Protein 3PR6 (pdb70)

GO terms:
  GO:0005794 Golgi apparatus (C, IDA)
  GO:1990071 TRAPPII protein complex (C, IDA)
  GO:0034498 early endosome to Golgi transport (P, IMP)
  GO:0005829 cytosol (C, HDA)
  GO:0065003 protein-containing complex assembly (P, IMP)
  GO:0005515 protein binding (F, IPI)

Radius of gyration: 15.26 Å; Cα contacts (8 Å, |Δi|>4): 175; chains: 1; bounding box: 42×29×43 Å

Secondary structure (DSSP, 8-state):
----EEEE-TTS-EEEEE----HHHHHHHHHHHHHHHH-TT-----SSSSPPP-EEEEETTEEEE---TTT--EEEEEEEGGG----HHHHHHHHHHHHHHHHHHHHHHT-TTGGGS-HHHHHHHHHHHHHHHHPPPHHHHH-

B-factor: mean 31.76, std 11.58, range [11.17, 73.75]

CATH classification: 3.30.450.70

Solvent-accessible surface area: 8631 Å² total

InterPro domains:
  IPR006722 Trafficking protein particle complex subunit 2 [PF04628] (11-130)
  IPR011012 Longin-like domain superfamily [SSF64356] (5-129)

Sequence (143 aa):
LRPFVSLIDESDKPILIYVPNDVLKYNVLSSNISSLLDYFESALVEWHSLDSSKPLLKSIFQLEGVSVFALIKQTGLKIVIGFEQKSLSGADDDEFEAINQQIFETVRKIYIRVKCNPLLVSGDEKSIIKSLERKFDELFISTEVELLA

Organism: Saccharomyces cerevisiae (strain ATCC 204508 / S288c) (NCBI:txid559292)

Structure (mmCIF, N/CA/C/O backbone):
data_3PR6
#
_entry.id   3PR6
#
_cell.length_a   57.130
_cell.length_b   58.492
_cell.length_c   53.969
_cell.angle_alpha   90.000
_cell.angle_beta   92.620
_cell.angle_gamma   90.000
#
_symmetry.space_group_name_H-M   'C 1 2 1'
#
loop_
_entity.id
_entity.type
_entity.pdbx_description
1 polymer 'TRAPP-associated protein TCA17'
2 non-polymer 'CHLORIDE ION'
3 non-polymer GLYCEROL
4 water water
#
loop_
_atom_site.group_PDB
_atom_site.id
_atom_site.type_symbol
_atom_site.label_atom_id
_atom_site.label_alt_id
_atom_site.label_comp_id
_atom_site.label_asym_id
_atom_site.label_entity_id
_atom_site.label_seq_id
_atom_site.pdbx_PDB_ins_code
_atom_site.Cartn_x
_atom_site.Cartn_y
_atom_site.Cartn_z
_atom_site.occupancy
_atom_site.B_iso_or_equiv
_atom_site.auth_seq_id
_atom_site.auth_comp_id
_atom_site.auth_asym_id
_atom_site.auth_atom_id
_atom_site.pdbx_PDB_mo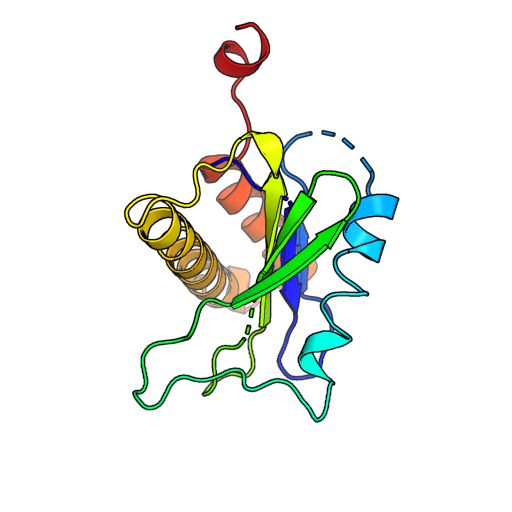del_num
ATOM 1 N N . LEU A 1 8 ? 20.704 7.764 6.668 1.00 45.07 3 LEU A N 1
ATOM 2 C CA . LEU A 1 8 ? 20.284 6.770 7.698 1.00 43.30 3 LEU A CA 1
ATOM 3 C C . LEU A 1 8 ? 18.787 6.490 7.615 1.00 42.91 3 LEU A C 1
ATOM 4 O O . LEU A 1 8 ? 18.070 6.525 8.630 1.00 42.94 3 LEU A O 1
ATOM 9 N N . ARG A 1 9 ? 18.322 6.195 6.411 1.00 43.05 4 ARG A N 1
ATOM 10 C CA . ARG A 1 9 ? 16.933 5.819 6.210 1.00 42.40 4 ARG A CA 1
ATOM 11 C C . ARG A 1 9 ? 16.756 4.373 6.692 1.00 39.81 4 ARG A C 1
ATOM 12 O O . ARG A 1 9 ? 17.423 3.484 6.188 1.00 39.07 4 ARG A O 1
ATOM 20 N N . PRO A 1 10 ? 15.858 4.131 7.668 1.00 37.75 5 PRO A N 1
ATOM 21 C CA . PRO A 1 10 ? 15.681 2.731 8.068 1.00 36.13 5 PRO A CA 1
ATOM 22 C C . PRO A 1 10 ? 15.068 1.856 6.974 1.00 36.50 5 PRO A C 1
ATOM 23 O O . PRO A 1 10 ? 14.279 2.337 6.152 1.00 37.34 5 PRO A O 1
ATOM 34 N N . PHE A 1 12 ? 13.400 -0.885 8.088 1.00 31.56 7 PHE A N 1
ATOM 35 C CA . PHE A 1 12 ? 12.157 -1.168 8.800 1.00 29.71 7 PHE A CA 1
ATOM 36 C C . PHE A 1 12 ? 12.261 -0.692 10.245 1.00 27.44 7 PHE A C 1
ATOM 37 O O . PHE A 1 12 ? 13.369 -0.593 10.787 1.00 26.58 7 PHE A O 1
ATOM 45 N N . VAL A 1 13 ? 11.093 -0.421 10.830 1.00 25.95 8 VAL A N 1
ATOM 46 C CA . VAL A 1 13 ? 10.956 -0.043 12.244 1.00 24.98 8 VAL A CA 1
ATOM 47 C C . VAL A 1 13 ? 9.878 -0.920 12.860 1.00 25.46 8 VAL A C 1
ATOM 48 O O . VAL A 1 13 ? 8.738 -0.933 12.368 1.00 26.63 8 VAL A O 1
ATOM 52 N N . SER A 1 14 ? 10.224 -1.646 13.917 1.00 24.78 9 SER A N 1
ATOM 53 C CA . SER A 1 14 ? 9.272 -2.454 14.645 1.00 24.44 9 SER A CA 1
ATOM 54 C C . SER A 1 14 ? 9.155 -2.017 16.084 1.00 23.68 9 SER A C 1
ATOM 55 O O . SER A 1 14 ? 10.168 -1.786 16.762 1.00 22.62 9 SER A O 1
ATOM 58 N N . LEU A 1 15 ? 7.912 -1.904 16.540 1.00 22.97 10 LEU A N 1
ATOM 59 C CA . LEU A 1 15 ? 7.634 -1.660 17.953 1.00 23.08 10 LEU A CA 1
ATOM 60 C C . LEU A 1 15 ? 6.910 -2.875 18.514 1.00 23.67 10 LEU A C 1
ATOM 61 O O . LEU A 1 15 ? 5.946 -3.358 17.923 1.00 25.20 10 LEU A O 1
ATOM 66 N N . ILE A 1 16 ? 7.351 -3.334 19.676 1.00 23.89 11 ILE A N 1
ATOM 67 C CA . ILE A 1 16 ? 6.749 -4.486 20.352 1.00 25.27 11 ILE A CA 1
ATOM 68 C C . ILE A 1 16 ? 6.509 -4.131 21.799 1.00 26.21 11 ILE A C 1
ATOM 69 O O . ILE A 1 16 ? 7.345 -3.493 22.431 1.00 24.19 11 ILE A O 1
ATOM 74 N N . ASP A 1 17 ? 5.354 -4.534 22.322 1.00 28.05 12 ASP A N 1
ATOM 75 C CA . ASP A 1 17 ? 4.956 -4.091 23.644 1.00 30.36 12 ASP A CA 1
ATOM 76 C C . ASP A 1 17 ? 5.537 -4.984 24.729 1.00 31.55 12 ASP A C 1
ATOM 77 O O . ASP A 1 17 ? 6.220 -5.981 24.440 1.00 31.86 12 ASP A O 1
ATOM 82 N N . GLU A 1 18 ? 5.275 -4.581 25.971 1.00 33.98 13 GLU A N 1
ATOM 83 C CA . GLU A 1 18 ? 5.822 -5.218 27.168 1.00 35.79 13 GLU A CA 1
ATOM 84 C C . GLU A 1 18 ? 5.406 -6.681 27.289 1.00 36.96 13 GLU A C 1
ATOM 85 O O . GLU A 1 18 ? 6.154 -7.487 27.831 1.00 37.79 13 GLU A O 1
ATOM 91 N N . SER A 1 19 ? 4.241 -7.025 26.754 1.00 38.53 14 SER A N 1
ATOM 92 C CA . SER A 1 19 ? 3.794 -8.423 26.718 1.00 40.05 14 SER A CA 1
ATOM 93 C C . SER A 1 19 ? 4.286 -9.197 25.475 1.00 40.63 14 SER A C 1
ATOM 94 O O . SER A 1 19 ? 3.841 -10.309 25.232 1.00 41.72 14 SER A O 1
ATOM 97 N N . ASP A 1 20 ? 5.208 -8.604 24.710 1.00 40.64 15 ASP A N 1
ATOM 98 C CA . ASP A 1 20 ? 5.812 -9.207 23.505 1.00 40.99 15 ASP A CA 1
ATOM 99 C C . ASP A 1 20 ? 4.895 -9.286 22.281 1.00 41.12 15 ASP A C 1
ATOM 100 O O . ASP A 1 20 ? 5.221 -9.974 21.308 1.00 41.80 15 ASP A O 1
ATOM 105 N N . LYS A 1 21 ? 3.775 -8.566 22.328 1.00 40.77 16 LYS A N 1
ATOM 106 C CA . LYS A 1 21 ? 2.865 -8.432 21.196 1.00 41.23 16 LYS A CA 1
ATOM 107 C C . LYS A 1 21 ? 3.332 -7.291 20.281 1.00 40.01 16 LYS A C 1
ATOM 108 O O . LYS A 1 21 ? 3.549 -6.151 20.756 1.00 38.31 16 LYS A O 1
ATOM 114 N N . PRO A 1 22 ? 3.501 -7.578 18.976 1.00 38.85 17 PRO A N 1
ATOM 115 C CA . PRO A 1 22 ? 3.904 -6.486 18.091 1.00 37.91 17 PRO A CA 1
ATOM 116 C C . PRO A 1 22 ? 2.887 -5.355 18.072 1.00 36.55 17 PRO A C 1
ATOM 117 O O . PRO A 1 22 ? 1.675 -5.597 18.089 1.00 37.26 17 PRO A O 1
ATOM 121 N N . ILE A 1 23 ? 3.384 -4.124 18.073 1.00 33.33 18 ILE A N 1
ATOM 122 C CA . ILE A 1 23 ? 2.552 -2.940 17.917 1.00 33.03 18 ILE A CA 1
ATOM 123 C C . ILE A 1 23 ? 2.413 -2.658 16.413 1.00 33.11 18 ILE A C 1
ATOM 124 O O . ILE A 1 23 ? 1.309 -2.565 15.885 1.00 34.09 18 ILE A O 1
ATOM 129 N N . LEU A 1 24 ? 3.545 -2.516 15.735 1.00 31.88 19 LEU A N 1
ATOM 130 C CA . LEU A 1 24 ? 3.576 -2.503 14.281 1.00 32.07 19 LEU A CA 1
ATOM 131 C C . LEU A 1 24 ? 4.950 -2.864 13.746 1.00 31.49 19 LEU A C 1
ATOM 132 O O . LEU A 1 24 ? 5.961 -2.727 14.454 1.00 29.21 19 LEU A O 1
ATOM 137 N N . ILE A 1 25 ? 4.962 -3.356 12.506 1.00 31.58 20 ILE A N 1
ATOM 138 C CA . ILE A 1 25 ? 6.189 -3.492 11.732 1.00 31.87 20 ILE A CA 1
ATOM 139 C C . ILE A 1 25 ? 6.029 -2.565 10.550 1.00 32.91 20 ILE A C 1
ATOM 140 O O . ILE A 1 25 ? 5.155 -2.761 9.687 1.00 34.80 20 ILE A O 1
ATOM 145 N N . TYR A 1 26 ? 6.824 -1.509 10.546 1.00 31.80 21 TYR A N 1
ATOM 146 C CA . TYR A 1 26 ? 6.741 -0.464 9.541 1.00 33.07 21 TYR A CA 1
ATOM 147 C C . TYR A 1 26 ? 7.870 -0.556 8.517 1.00 34.33 21 TYR A C 1
ATOM 148 O O . TYR A 1 26 ? 9.044 -0.616 8.875 1.00 32.40 21 TYR A O 1
ATOM 157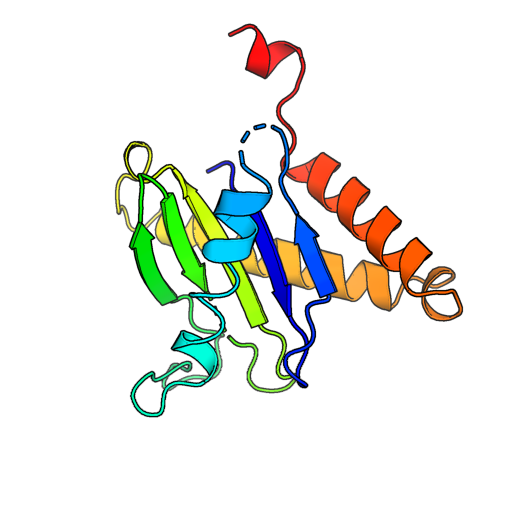 N N . VAL A 1 27 ? 7.508 -0.536 7.238 1.00 37.24 22 VAL A N 1
ATOM 158 C CA . VAL A 1 27 ? 8.471 -0.562 6.135 1.00 38.84 22 VAL A CA 1
ATOM 159 C C . VAL A 1 27 ? 8.225 0.655 5.233 1.00 40.74 22 VAL A C 1
ATOM 160 O O . VAL A 1 27 ? 7.200 0.706 4.550 1.00 41.90 22 VAL A O 1
ATOM 164 N N . PRO A 1 28 ? 9.150 1.641 5.224 1.00 42.13 23 PRO A N 1
ATOM 165 C CA . PRO A 1 28 ? 8.879 2.956 4.607 1.00 44.38 23 PRO A CA 1
ATOM 166 C C . PRO A 1 28 ? 8.641 3.021 3.088 1.00 47.94 23 PRO A C 1
ATOM 167 O O . PRO A 1 28 ? 7.749 3.754 2.657 1.00 49.09 23 PRO A O 1
ATOM 171 N N . ASN A 1 29 ? 9.436 2.306 2.291 1.00 50.10 24 ASN A N 1
ATOM 172 C CA . ASN A 1 29 ? 9.335 2.376 0.810 1.00 53.32 24 ASN A CA 1
ATOM 173 C C . ASN A 1 29 ? 9.455 3.801 0.237 1.00 54.95 24 ASN A C 1
ATOM 174 O O . ASN A 1 29 ? 10.241 4.630 0.722 1.00 54.71 24 ASN A O 1
ATOM 179 N N . ASP A 1 37 ? 9.793 -9.075 0.952 1.00 62.00 32 ASP A N 1
ATOM 180 C CA . ASP A 1 37 ? 10.177 -7.820 1.592 1.00 60.50 32 ASP A CA 1
ATOM 181 C C . ASP A 1 37 ? 9.435 -7.674 2.921 1.00 58.39 32 ASP A C 1
ATOM 182 O O . ASP A 1 37 ? 10.056 -7.574 3.983 1.00 56.74 32 ASP A O 1
ATOM 187 N N . VAL A 1 38 ? 8.107 -7.691 2.869 1.00 58.57 33 VAL A N 1
ATOM 188 C CA . VAL A 1 38 ? 7.300 -7.719 4.092 1.00 56.78 33 VAL A CA 1
ATOM 189 C C . VAL A 1 38 ? 7.599 -9.028 4.842 1.00 55.39 33 VAL A C 1
ATOM 190 O O . VAL A 1 38 ? 7.664 -9.051 6.077 1.00 53.94 33 VAL A O 1
ATOM 194 N N . LEU A 1 39 ? 7.821 -10.102 4.084 1.00 55.49 34 LEU A N 1
ATOM 195 C CA . LEU A 1 39 ? 8.286 -11.365 4.653 1.00 54.15 34 LEU A CA 1
ATOM 196 C C . LEU A 1 39 ? 9.671 -11.223 5.302 1.00 51.50 34 LEU A C 1
ATOM 197 O O . LEU A 1 39 ? 9.894 -11.706 6.414 1.00 49.67 34 LEU A O 1
ATOM 202 N N . LYS A 1 40 ? 10.594 -10.566 4.602 1.00 50.24 35 LYS A N 1
ATOM 203 C CA . LYS A 1 40 ? 11.955 -10.392 5.104 1.00 48.27 35 LYS A CA 1
ATOM 204 C C . LYS A 1 40 ? 11.956 -9.717 6.476 1.00 45.02 35 LYS A C 1
ATOM 205 O O . LYS A 1 40 ? 12.554 -10.225 7.416 1.00 43.53 35 LYS A O 1
ATOM 211 N N . TYR A 1 41 ? 11.250 -8.596 6.586 1.00 43.30 36 TYR A N 1
ATOM 212 C CA . TYR A 1 41 ? 11.285 -7.780 7.804 1.00 40.92 36 TYR A CA 1
ATOM 213 C C . TYR A 1 41 ? 10.452 -8.371 8.929 1.00 39.52 36 TYR A C 1
ATOM 214 O O . TYR A 1 41 ? 10.759 -8.177 10.098 1.00 37.59 36 TYR A O 1
ATOM 223 N N . ASN A 1 42 ? 9.413 -9.123 8.587 1.00 39.42 37 ASN A N 1
ATOM 224 C CA . ASN A 1 42 ? 8.755 -9.923 9.603 1.00 38.46 37 ASN A CA 1
ATOM 225 C C . ASN A 1 42 ? 9.727 -10.960 10.187 1.00 36.44 37 ASN A C 1
ATOM 226 O O . ASN A 1 42 ? 9.795 -11.138 11.410 1.00 34.55 37 ASN A O 1
ATOM 231 N N . VAL A 1 43 ? 10.514 -11.600 9.326 1.00 35.66 38 VAL A N 1
ATOM 232 C CA . VAL A 1 43 ? 11.523 -12.554 9.812 1.00 34.20 38 VAL A CA 1
ATOM 233 C C . VAL A 1 43 ? 12.581 -11.842 10.662 1.00 31.52 38 VAL A C 1
ATOM 234 O O . VAL A 1 43 ? 12.903 -12.281 11.758 1.00 30.07 38 VAL A O 1
ATOM 238 N N . LEU A 1 44 ? 13.106 -10.722 10.181 1.00 30.81 39 LEU A N 1
ATOM 239 C CA . LEU A 1 44 ? 14.083 -9.970 10.970 1.00 29.19 39 LEU A CA 1
ATOM 240 C C . LEU A 1 44 ? 13.506 -9.528 12.312 1.00 26.76 39 LEU A C 1
ATOM 241 O O . LEU A 1 44 ? 14.177 -9.606 13.339 1.00 25.80 39 LEU A O 1
ATOM 246 N N . SER A 1 45 ? 12.242 -9.098 12.314 1.00 27.12 40 SER A N 1
ATOM 247 C CA A SER A 1 45 ? 11.577 -8.715 13.562 0.50 25.92 40 SER A CA 1
ATOM 248 C CA B SER A 1 45 ? 11.566 -8.712 13.546 0.50 26.04 40 SER A CA 1
ATOM 249 C C . SER A 1 45 ? 11.439 -9.885 14.515 1.00 25.84 40 SER A C 1
ATOM 250 O O . SER A 1 45 ? 11.670 -9.746 15.722 1.00 25.01 40 SER A O 1
ATOM 255 N N . ASN A 1 46 ? 11.073 -11.046 13.990 1.00 27.16 41 ASN A N 1
ATOM 256 C CA . ASN A 1 46 ? 10.959 -12.262 14.824 1.00 27.63 41 ASN A CA 1
ATOM 257 C C . ASN A 1 46 ? 12.294 -12.684 15.422 1.00 27.02 41 ASN A C 1
ATOM 258 O O . ASN A 1 46 ? 12.372 -13.043 16.608 1.00 25.55 41 ASN A O 1
ATOM 263 N N . ILE A 1 47 ? 13.354 -12.600 14.621 1.00 27.32 42 ILE A N 1
ATOM 264 C CA . ILE A 1 47 ? 14.714 -12.897 15.108 1.00 26.92 42 ILE A CA 1
ATOM 265 C C . ILE A 1 47 ? 15.064 -11.956 16.240 1.00 25.68 42 ILE A C 1
ATOM 266 O O . 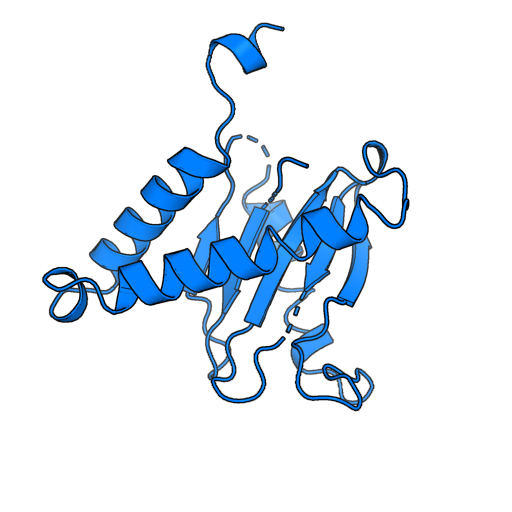ILE A 1 47 ? 15.604 -12.363 17.264 1.00 25.92 42 ILE A O 1
ATOM 271 N N . SER A 1 48 ? 14.714 -10.681 16.086 1.00 24.13 43 SER A N 1
ATOM 272 C CA A SER A 1 48 ? 15.007 -9.691 17.106 0.50 23.14 43 SER A CA 1
ATOM 273 C CA B SER A 1 48 ? 15.013 -9.704 17.115 0.50 22.71 43 SER A CA 1
ATOM 274 C C . SER A 1 48 ? 14.307 -10.036 18.415 1.00 22.08 43 SER A C 1
ATOM 275 O O . SER A 1 48 ? 14.883 -9.881 19.475 1.00 21.28 43 SER A O 1
ATOM 280 N N . LEU A 1 49 ? 13.058 -10.523 18.339 1.00 22.64 44 LEU A N 1
ATOM 281 C CA A LEU A 1 49 ? 12.338 -10.906 19.549 0.70 23.12 44 LEU A CA 1
ATOM 282 C CA B LEU A 1 49 ? 12.312 -10.917 19.528 0.30 22.73 44 LEU A CA 1
ATOM 283 C C . LEU A 1 49 ? 13.065 -12.018 20.288 1.00 22.82 44 LEU A C 1
ATOM 284 O O . LEU A 1 49 ? 13.008 -12.103 21.519 1.00 22.66 44 LEU A O 1
ATOM 293 N N . ASP A 1 50 ? 13.784 -12.866 19.555 1.00 23.86 45 ASP A N 1
ATOM 294 C CA . ASP A 1 50 ? 14.556 -13.920 20.205 1.00 23.91 45 ASP A CA 1
ATOM 295 C C . ASP A 1 50 ? 15.703 -13.346 21.043 1.00 22.93 45 ASP A C 1
ATOM 296 O O . ASP A 1 50 ? 16.035 -13.913 22.083 1.00 23.94 45 ASP A O 1
ATOM 301 N N . TYR A 1 51 ? 16.277 -12.211 20.621 1.00 21.14 46 TYR A N 1
ATOM 302 C CA . TYR A 1 51 ? 17.280 -11.547 21.423 1.00 20.55 46 TYR A CA 1
ATOM 303 C C . TYR A 1 51 ? 16.664 -10.995 22.683 1.00 20.71 46 TYR A C 1
ATOM 304 O O . TYR A 1 51 ? 17.276 -11.056 23.722 1.00 20.87 46 TYR A O 1
ATOM 313 N N . PHE A 1 52 ? 15.463 -10.409 22.593 1.00 21.06 47 PHE A N 1
ATOM 314 C CA . PHE A 1 52 ? 14.802 -9.892 23.797 1.00 20.97 47 PHE A CA 1
ATOM 315 C C . PHE A 1 52 ? 14.496 -11.010 24.804 1.00 21.85 47 PHE A C 1
ATOM 316 O O . PHE A 1 52 ? 14.474 -10.762 26.008 1.00 22.97 47 PHE A O 1
ATOM 324 N N . GLU A 1 53 ? 14.266 -12.237 24.330 1.00 21.83 48 GLU A N 1
ATOM 325 C CA . GLU A 1 53 ? 13.937 -13.345 25.219 1.00 23.32 48 GLU A CA 1
ATOM 326 C C . GLU A 1 53 ? 15.169 -14.107 25.743 1.00 22.65 48 GLU A C 1
ATOM 327 O O . GLU A 1 53 ? 15.054 -14.939 26.659 1.00 22.57 48 GLU A O 1
ATOM 333 N N . SER A 1 54 ? 16.327 -13.827 25.168 1.00 21.60 49 SER A N 1
ATOM 334 C CA . SER A 1 54 ? 17.555 -14.561 25.499 1.00 21.83 49 SER A CA 1
ATOM 335 C C . SER A 1 54 ? 17.948 -14.329 26.950 1.00 22.39 49 SER A C 1
ATOM 336 O O . SER A 1 54 ? 17.901 -13.199 27.437 1.00 22.30 49 SER A O 1
ATOM 339 N N . ALA A 1 55 ? 18.402 -15.399 27.612 1.00 21.97 50 ALA A N 1
ATOM 340 C CA . ALA A 1 55 ? 19.028 -15.303 28.925 1.00 21.55 50 ALA A CA 1
ATOM 341 C C . ALA A 1 55 ? 20.434 -14.649 28.919 1.00 21.42 50 ALA A C 1
ATOM 342 O O . ALA A 1 55 ? 20.960 -14.345 29.997 1.00 22.95 50 ALA A O 1
ATOM 344 N N . LEU A 1 56 ? 21.055 -14.515 27.745 1.00 20.85 51 LEU A N 1
ATOM 345 C CA . LEU A 1 56 ? 22.448 -14.079 27.633 1.00 21.53 51 LEU A CA 1
ATOM 346 C C . LEU A 1 56 ? 22.625 -12.702 26.991 1.00 22.12 51 LEU A C 1
ATOM 347 O O . LEU A 1 56 ? 23.691 -12.386 26.442 1.00 23.00 51 LEU A O 1
ATOM 352 N N . VAL A 1 57 ? 21.599 -11.874 27.056 1.00 21.98 52 VAL A N 1
ATOM 353 C CA . VAL A 1 57 ? 21.704 -10.543 26.486 1.00 21.88 52 VAL A CA 1
ATOM 354 C C . VAL A 1 57 ? 21.475 -9.579 27.633 1.00 21.26 52 VAL A C 1
ATOM 355 O O . VAL A 1 57 ? 20.528 -9.727 28.399 1.00 22.35 52 VAL A O 1
ATOM 359 N N . GLU A 1 58 ? 22.380 -8.617 27.761 1.00 21.87 53 GLU A N 1
ATOM 360 C CA . GLU A 1 58 ? 22.219 -7.504 28.675 1.00 22.04 53 GLU A CA 1
ATOM 361 C C . GLU A 1 58 ? 21.663 -6.315 27.906 1.00 20.33 53 GLU A C 1
ATOM 362 O O . GLU A 1 58 ? 22.324 -5.778 26.994 1.00 20.87 53 GLU A O 1
ATOM 368 N N . TRP A 1 59 ? 20.455 -5.902 28.256 1.00 20.73 54 TRP A N 1
ATOM 369 C CA . TRP A 1 59 ? 19.792 -4.826 27.553 1.00 20.91 54 TRP A CA 1
ATOM 370 C C . TRP A 1 59 ? 20.052 -3.441 28.114 1.00 22.41 54 TRP A C 1
ATOM 371 O O . TRP A 1 59 ? 19.656 -2.448 27.478 1.00 22.67 54 TRP A O 1
ATOM 382 N N . HIS A 1 60 ? 20.671 -3.347 29.288 1.00 22.36 55 HIS A N 1
ATOM 383 C CA . HIS A 1 60 ? 20.824 -2.021 29.898 1.00 23.33 55 HIS A CA 1
ATOM 384 C C . HIS A 1 60 ? 22.242 -1.653 30.206 1.00 23.37 55 HIS A C 1
ATOM 385 O O . HIS A 1 60 ? 23.124 -2.518 30.348 1.00 21.44 55 HIS A O 1
ATOM 392 N N . SER A 1 61 ? 22.467 -0.347 30.278 1.00 22.44 56 SER A N 1
ATOM 393 C CA . SER A 1 61 ? 23.756 0.178 30.708 1.00 23.63 56 SER A CA 1
ATOM 394 C C . SER A 1 61 ? 23.816 0.212 32.231 1.00 24.10 56 SER A C 1
ATOM 395 O O . SER A 1 61 ? 22.839 -0.097 32.924 1.00 23.11 56 SER A O 1
ATOM 398 N N . LEU A 1 62 ? 24.980 0.563 32.755 1.00 24.03 57 LEU A N 1
ATOM 399 C CA . LEU A 1 62 ? 25.124 0.753 34.186 1.00 25.89 57 LEU A CA 1
ATOM 400 C C . LEU A 1 62 ? 24.256 1.894 34.635 1.00 27.62 57 LEU A C 1
ATOM 401 O O . LEU A 1 62 ? 23.560 1.798 35.633 1.00 30.15 57 LEU A O 1
ATOM 406 N N . ASP A 1 63 ? 24.288 2.970 33.877 1.00 28.26 58 ASP A N 1
ATOM 407 C CA . ASP A 1 63 ? 23.449 4.125 34.157 1.00 30.35 58 ASP A CA 1
ATOM 408 C C . ASP A 1 63 ? 22.127 4.007 33.396 1.00 29.39 58 ASP A C 1
ATOM 409 O O . ASP A 1 63 ? 21.983 3.168 32.488 1.00 27.91 58 ASP A O 1
ATOM 414 N N . SER A 1 64 ? 21.211 4.907 33.731 1.00 29.94 59 SER A N 1
ATOM 415 C CA A SER A 1 64 ? 19.811 4.805 33.328 0.70 29.10 59 SER A CA 1
ATOM 416 C CA B SER A 1 64 ? 19.811 4.799 33.328 0.30 29.68 59 SER A CA 1
ATOM 417 C C . SER A 1 64 ? 19.495 5.153 31.871 1.00 29.14 59 SER A C 1
ATOM 418 O O . SER A 1 64 ? 18.367 4.937 31.432 1.00 28.97 59 SER A O 1
ATOM 423 N N . LYS A 1 65 ? 20.460 5.706 31.127 1.00 30.29 60 LYS A N 1
ATOM 424 C CA . LYS A 1 65 ? 20.212 6.060 29.722 1.00 30.01 60 LYS A CA 1
ATOM 425 C C . LYS A 1 65 ? 19.900 4.804 28.896 1.00 28.31 60 LYS A C 1
ATOM 426 O O . LYS A 1 65 ? 20.688 3.857 28.966 1.00 28.33 60 LYS A O 1
ATOM 432 N N . PRO A 1 66 ? 18.792 4.793 28.102 1.00 27.08 61 PRO A N 1
ATOM 433 C CA . PRO A 1 66 ? 18.513 3.557 27.363 1.00 25.53 61 PRO A CA 1
ATOM 434 C C . PRO A 1 66 ? 19.651 3.206 26.408 1.00 25.22 61 PRO A C 1
ATOM 435 O O . PRO A 1 66 ? 20.248 4.111 25.769 1.00 26.14 61 PRO A O 1
ATOM 439 N N . LEU A 1 67 ? 19.949 1.918 26.331 1.00 22.37 62 LEU A N 1
ATOM 440 C CA . LEU A 1 67 ? 21.108 1.436 25.592 1.00 22.58 62 LEU A CA 1
ATOM 441 C C . LEU A 1 67 ? 20.755 0.989 24.177 1.00 21.11 62 LEU A C 1
ATOM 442 O O . LEU A 1 67 ? 19.929 0.103 23.985 1.00 19.67 62 LEU A O 1
ATOM 447 N N . LEU A 1 68 ? 21.413 1.593 23.200 1.00 20.06 63 LEU A N 1
ATOM 448 C CA . LEU A 1 68 ? 21.322 1.151 21.827 1.00 20.24 63 LEU A CA 1
ATOM 449 C C . LEU A 1 68 ? 22.178 -0.090 21.654 1.00 20.33 63 LEU A C 1
ATOM 450 O O . LEU A 1 68 ? 23.361 -0.087 22.063 1.00 21.03 63 LEU A O 1
ATOM 455 N N . LYS A 1 69 ? 21.607 -1.146 21.079 1.00 20.29 64 LYS A N 1
ATOM 456 C CA . LYS A 1 69 ? 22.345 -2.391 20.799 1.00 21.36 64 LYS A CA 1
ATOM 457 C C . LYS A 1 69 ? 22.351 -2.693 19.313 1.00 21.82 64 LYS A C 1
ATOM 458 O O . LYS A 1 69 ? 21.345 -2.535 18.636 1.00 21.93 64 LYS A O 1
ATOM 464 N N . SER A 1 70 ? 23.487 -3.193 18.843 1.00 22.12 65 SER A N 1
ATOM 465 C CA . SER A 1 70 ? 23.618 -3.717 17.493 1.00 23.09 65 SER A CA 1
ATOM 466 C C . SER A 1 70 ? 23.528 -5.223 17.663 1.00 23.57 65 SER A C 1
ATOM 467 O O . SER A 1 70 ? 24.492 -5.870 18.077 1.00 25.27 65 SER A O 1
ATOM 470 N N . ILE A 1 71 ? 22.360 -5.796 17.396 1.00 22.26 66 ILE A N 1
ATOM 471 C CA . ILE A 1 71 ? 22.152 -7.204 17.745 1.00 23.17 66 ILE A CA 1
ATOM 472 C C . ILE A 1 71 ? 22.598 -8.219 16.694 1.00 24.32 66 ILE A C 1
ATOM 473 O O . ILE A 1 71 ? 23.164 -9.268 17.055 1.00 24.47 66 ILE A O 1
ATOM 478 N N . PHE A 1 72 ? 22.366 -7.932 15.419 1.00 25.02 67 PHE A N 1
ATOM 479 C CA . PHE A 1 72 ? 22.766 -8.859 14.358 1.00 26.28 67 PHE A CA 1
ATOM 480 C C . PHE A 1 72 ? 22.686 -8.182 12.998 1.00 27.24 67 PHE A C 1
ATOM 481 O O . PHE A 1 72 ? 22.055 -7.141 12.832 1.00 26.20 67 PHE A O 1
ATOM 489 N N . GLN A 1 73 ? 23.335 -8.813 12.029 1.00 28.80 68 GLN A N 1
ATOM 490 C CA . GLN A 1 73 ? 23.261 -8.382 10.653 1.00 30.15 68 GLN A CA 1
ATOM 491 C C . GLN A 1 73 ? 22.882 -9.607 9.829 1.00 31.79 68 GLN A C 1
ATOM 492 O O . GLN A 1 7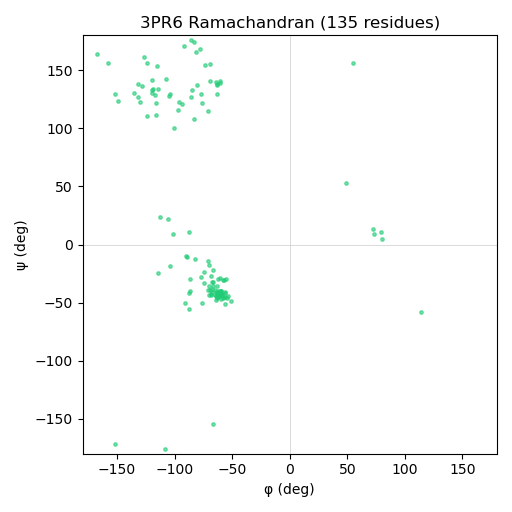3 ? 23.401 -10.710 10.073 1.00 33.59 68 GLN A O 1
ATOM 498 N N . LEU A 1 74 ? 21.955 -9.409 8.889 1.00 33.14 69 LEU A N 1
ATOM 499 C CA . LEU A 1 74 ? 21.467 -10.480 7.994 1.00 34.88 69 LEU A CA 1
ATOM 500 C C . LEU A 1 74 ? 21.006 -9.908 6.656 1.00 36.12 69 LEU A C 1
ATOM 501 O O . LEU A 1 74 ? 20.224 -8.947 6.609 1.00 34.69 69 LEU A O 1
ATOM 506 N N . GLU A 1 75 ? 21.509 -10.494 5.567 1.00 38.71 70 GLU A N 1
ATOM 507 C CA . GLU A 1 75 ? 21.119 -10.112 4.202 1.00 40.30 70 GLU A CA 1
ATOM 508 C C . GLU A 1 75 ? 21.156 -8.606 3.949 1.00 39.35 70 GLU A C 1
ATOM 509 O O . GLU A 1 75 ? 20.182 -7.997 3.492 1.00 40.00 70 GLU A O 1
ATOM 515 N N . GLY A 1 76 ? 22.304 -8.018 4.268 1.00 38.56 71 GLY A N 1
ATOM 516 C CA . GLY A 1 76 ? 22.547 -6.605 4.019 1.00 37.56 71 GLY A CA 1
ATOM 517 C C . GLY A 1 76 ? 21.814 -5.645 4.928 1.00 35.64 71 GLY A C 1
ATOM 518 O O . GLY A 1 76 ? 21.815 -4.436 4.668 1.00 35.80 71 GLY A O 1
ATOM 519 N N . VAL A 1 77 ? 21.160 -6.158 5.978 1.00 33.83 72 VAL A N 1
ATOM 520 C CA . VAL A 1 77 ? 20.438 -5.299 6.925 1.00 31.54 72 VAL A CA 1
ATOM 521 C C . VAL A 1 77 ? 21.101 -5.435 8.290 1.00 30.15 72 VAL A C 1
ATOM 522 O O . VAL A 1 77 ? 21.231 -6.536 8.821 1.00 29.18 72 VAL A O 1
ATOM 526 N N . SER A 1 78 ? 21.565 -4.309 8.820 1.00 27.78 73 SER A N 1
ATOM 527 C CA . SER A 1 78 ? 22.156 -4.273 10.130 1.00 26.94 73 SER A CA 1
ATOM 528 C C . SER A 1 78 ? 21.058 -3.903 11.096 1.00 24.80 73 SER A C 1
ATOM 529 O O . SER A 1 78 ? 20.433 -2.846 10.956 1.00 24.88 73 SER A O 1
ATOM 532 N N . VAL A 1 79 ? 20.798 -4.772 12.071 1.00 23.72 74 VAL A N 1
ATOM 533 C CA . VAL A 1 79 ? 19.659 -4.606 12.959 1.00 23.16 74 VAL A CA 1
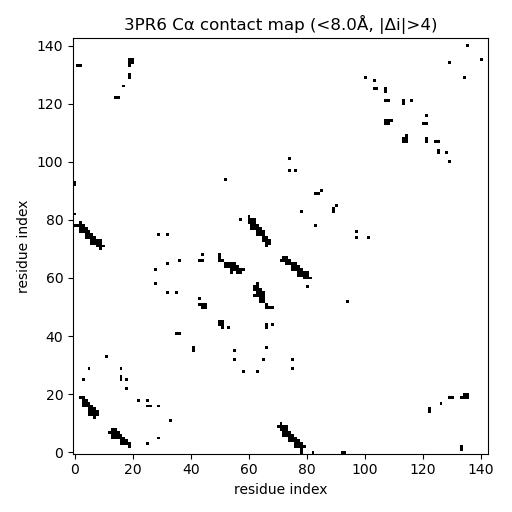ATOM 534 C C . VAL A 1 79 ? 20.084 -4.122 14.351 1.00 22.22 74 VAL A C 1
ATOM 535 O O . VAL A 1 79 ? 20.996 -4.672 14.987 1.00 21.37 74 VAL A O 1
ATOM 539 N N . PHE A 1 80 ? 19.437 -3.047 14.764 1.00 21.75 75 PHE A N 1
ATOM 540 C CA . PHE A 1 80 ? 19.641 -2.435 16.055 1.00 20.95 75 PHE A CA 1
ATOM 541 C C . PHE A 1 80 ? 18.373 -2.542 16.871 1.00 20.74 75 PHE A C 1
ATOM 542 O O . PHE A 1 80 ? 17.252 -2.633 16.298 1.00 19.87 75 PHE A O 1
ATOM 550 N N . ALA A 1 81 ? 18.525 -2.546 18.197 1.00 19.75 76 ALA A N 1
ATOM 551 C CA . ALA A 1 81 ? 17.385 -2.719 19.086 1.00 19.46 76 ALA A CA 1
ATOM 552 C C . ALA A 1 81 ? 17.609 -2.036 20.421 1.00 18.67 76 ALA A C 1
ATOM 553 O O . ALA A 1 81 ? 18.738 -1.734 20.783 1.00 17.85 76 ALA A O 1
ATOM 563 N N . LEU A 1 83 ? 15.583 -1.807 24.540 1.00 18.60 78 LEU A N 1
ATOM 564 C CA . LEU A 1 83 ? 14.538 -2.100 25.504 1.00 18.57 78 LEU A CA 1
ATOM 565 C C . LEU A 1 83 ? 14.428 -0.931 26.447 1.00 19.34 78 LEU A C 1
ATOM 566 O O . LEU A 1 83 ? 15.442 -0.540 27.043 1.00 19.55 78 LEU A O 1
ATOM 571 N N . ILE A 1 84 ? 13.226 -0.342 26.559 1.00 18.94 79 ILE A N 1
ATOM 572 C CA . ILE A 1 84 ? 12.968 0.723 27.550 1.00 19.45 79 ILE A CA 1
ATOM 573 C C . ILE A 1 84 ? 12.648 0.051 28.879 1.00 20.73 79 ILE A C 1
ATOM 574 O O . ILE A 1 84 ? 11.630 -0.621 29.023 1.00 20.49 79 ILE A O 1
ATOM 579 N N . LYS A 1 85 ? 13.588 0.129 29.825 1.00 22.33 80 LYS A N 1
ATOM 580 C CA . LYS A 1 85 ? 13.476 -0.629 31.072 1.00 23.64 80 LYS A CA 1
ATOM 581 C C . LYS A 1 85 ? 12.135 -0.456 31.800 1.00 23.56 80 LYS A C 1
ATOM 582 O O . LYS A 1 85 ? 11.507 -1.442 32.209 1.00 24.14 80 LYS A O 1
ATOM 588 N N . GLN A 1 86 ? 11.712 0.793 31.965 1.00 22.91 81 GLN A N 1
ATOM 589 C CA . GLN A 1 86 ? 10.606 1.095 32.858 1.00 23.73 81 GLN A CA 1
ATOM 590 C C . GLN A 1 86 ? 9.262 0.680 32.275 1.00 22.52 81 GLN A C 1
ATOM 591 O O . GLN A 1 86 ? 8.388 0.287 33.014 1.00 23.56 81 GLN A O 1
ATOM 597 N N . THR A 1 87 ? 9.112 0.762 30.958 1.00 22.10 82 THR A N 1
ATOM 598 C CA . THR A 1 87 ? 7.837 0.467 30.281 1.00 21.19 82 THR A CA 1
ATOM 599 C C . THR A 1 87 ? 7.795 -0.869 29.573 1.00 21.31 82 THR A C 1
ATOM 600 O O . THR A 1 87 ? 6.711 -1.356 29.254 1.00 22.52 82 THR A O 1
ATOM 604 N N . GLY A 1 88 ? 8.957 -1.459 29.293 1.00 20.80 83 GLY A N 1
ATOM 605 C CA . GLY A 1 88 ? 9.038 -2.713 28.561 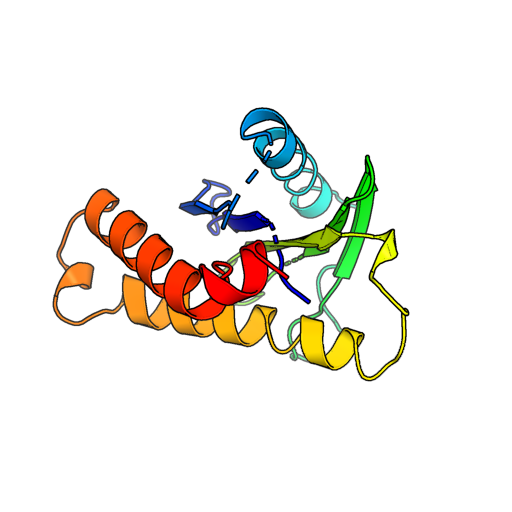1.00 21.20 83 GLY A CA 1
ATOM 606 C C . GLY A 1 88 ? 8.911 -2.559 27.056 1.00 20.61 83 GLY A C 1
ATOM 607 O O . GLY A 1 88 ? 8.857 -3.560 26.336 1.00 20.99 83 GLY A O 1
ATOM 608 N N . LEU A 1 89 ? 8.839 -1.320 26.561 1.00 18.93 84 LEU A N 1
ATOM 609 C CA . LEU A 1 89 ? 8.783 -1.101 25.114 1.00 19.48 84 LEU A CA 1
ATOM 610 C C . LEU A 1 89 ? 10.046 -1.605 24.466 1.00 18.71 84 LEU A C 1
ATOM 611 O O . LEU A 1 89 ? 11.131 -1.310 24.958 1.00 17.62 84 LEU A O 1
ATOM 616 N N . LYS A 1 90 ? 9.892 -2.289 23.338 1.00 19.91 85 LYS A N 1
ATOM 617 C CA . LYS A 1 90 ? 11.011 -2.821 22.551 1.00 21.08 85 LYS A CA 1
ATOM 618 C C . LYS A 1 90 ? 10.972 -2.127 21.188 1.00 20.53 85 LYS A C 1
ATOM 619 O O . LYS A 1 90 ? 9.916 -2.058 20.549 1.00 21.18 85 LYS A O 1
ATOM 625 N N . ILE A 1 91 ? 12.096 -1.561 20.762 1.00 19.10 86 ILE A N 1
ATOM 626 C CA . ILE A 1 91 ? 12.189 -0.860 19.479 1.00 18.53 86 ILE A CA 1
ATOM 627 C C . ILE A 1 91 ? 13.244 -1.593 18.664 1.00 19.45 86 ILE A C 1
ATOM 628 O O . ILE A 1 91 ? 14.347 -1.876 19.175 1.00 18.57 86 ILE A O 1
ATOM 633 N N . VAL A 1 92 ? 12.941 -1.876 17.408 1.00 19.61 87 VAL A N 1
ATOM 634 C CA . VAL A 1 92 ? 13.883 -2.572 16.535 1.00 20.99 87 VAL A CA 1
ATOM 635 C C . VAL A 1 92 ? 13.954 -1.823 15.229 1.00 21.26 87 VAL A C 1
ATOM 636 O O . VAL A 1 92 ? 12.920 -1.518 14.644 1.00 21.97 87 VAL A O 1
ATOM 640 N N . ILE A 1 93 ? 15.164 -1.472 14.814 1.00 20.68 88 ILE A N 1
ATOM 641 C CA . ILE A 1 93 ? 15.357 -0.734 13.577 1.00 21.86 88 ILE A CA 1
ATOM 642 C C . ILE A 1 93 ? 16.505 -1.320 12.771 1.00 23.69 88 ILE A C 1
ATOM 643 O O . ILE A 1 93 ? 17.602 -1.553 13.284 1.00 23.05 88 ILE A O 1
ATOM 648 N N . GLY A 1 94 ? 16.233 -1.553 11.493 1.00 25.45 89 GLY A N 1
ATOM 649 C CA . GLY A 1 94 ? 17.202 -2.069 10.569 1.00 26.74 89 GLY A CA 1
ATOM 650 C C . GLY A 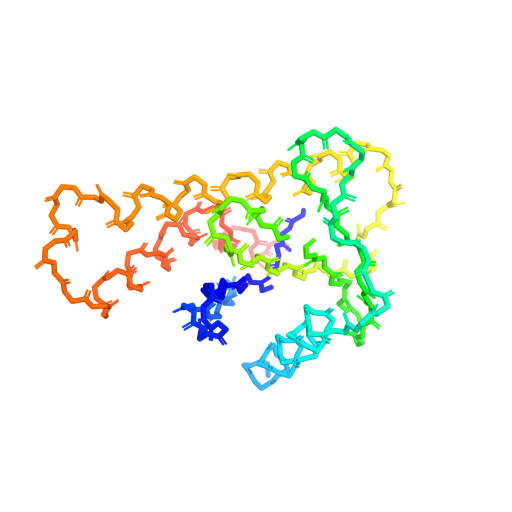1 94 ? 17.649 -0.996 9.603 1.00 28.04 89 GLY A C 1
ATOM 651 O O . GLY A 1 94 ? 16.848 -0.159 9.196 1.00 27.77 89 GLY A O 1
ATOM 652 N N . PHE A 1 95 ? 18.937 -1.019 9.265 1.00 28.30 90 PHE A N 1
ATOM 653 C CA . PHE A 1 95 ? 19.522 -0.111 8.290 1.00 30.05 90 PHE A CA 1
ATOM 654 C C . PHE A 1 95 ? 20.264 -0.895 7.220 1.00 31.16 90 PHE A C 1
ATOM 655 O O . PHE A 1 95 ? 20.619 -2.056 7.426 1.00 31.02 90 PHE A O 1
ATOM 663 N N . GLU A 1 96 ? 20.513 -0.254 6.076 1.00 33.52 91 GLU A N 1
ATOM 664 C CA . GLU A 1 96 ? 21.307 -0.864 5.027 1.00 35.43 91 GLU A CA 1
ATOM 665 C C . GLU A 1 96 ? 22.760 -0.913 5.476 1.00 35.22 91 GLU A C 1
ATOM 666 O O . GLU A 1 96 ? 23.406 0.121 5.650 1.00 35.33 91 GLU A O 1
ATOM 672 N N . GLN A 1 97 ? 23.263 -2.127 5.646 1.00 35.31 92 GLN A N 1
ATOM 673 C CA . GLN A 1 97 ? 24.577 -2.373 6.228 1.00 36.25 92 GLN A CA 1
ATOM 674 C C . GLN A 1 97 ? 25.734 -1.729 5.459 1.00 37.49 92 GLN A C 1
ATOM 675 O O . GLN A 1 97 ? 26.654 -1.183 6.064 1.00 36.95 92 GLN A O 1
ATOM 681 N N . LYS A 1 98 ? 25.699 -1.803 4.128 1.00 40.09 93 LYS A N 1
ATOM 682 C CA . LYS A 1 98 ? 26.799 -1.256 3.323 1.00 41.70 93 LYS A CA 1
ATOM 683 C C . LYS A 1 98 ? 26.859 0.281 3.348 1.00 41.92 93 LYS A C 1
ATOM 684 O O . LYS A 1 98 ? 27.883 0.855 2.989 1.00 43.30 93 LYS A O 1
ATOM 690 N N . SER A 1 99 ? 25.767 0.932 3.755 1.00 41.38 94 SER A N 1
ATOM 691 C CA . SER A 1 99 ? 25.718 2.397 3.879 1.00 41.45 94 SER A CA 1
ATOM 692 C C . SER A 1 99 ? 26.303 2.904 5.197 1.00 39.63 94 SER A C 1
ATOM 693 O O . SER A 1 99 ? 26.514 4.105 5.358 1.00 40.18 94 SER A O 1
ATOM 696 N N . LEU A 1 100 ? 26.535 1.999 6.142 1.00 37.79 95 LEU A N 1
ATOM 697 C CA . LEU A 1 100 ? 26.987 2.390 7.483 1.00 36.21 95 LEU A CA 1
ATOM 698 C C . LEU A 1 100 ? 28.507 2.566 7.534 1.00 36.57 95 LEU A C 1
ATOM 699 O O . LEU A 1 100 ? 29.257 1.721 7.050 1.00 36.87 95 LEU A O 1
ATOM 704 N N . SER A 1 101 ? 28.941 3.679 8.122 1.00 36.16 96 SER A N 1
ATOM 705 C CA . SER A 1 101 ? 30.362 3.992 8.324 1.00 36.53 96 SER A CA 1
ATOM 706 C C . SER A 1 101 ? 30.940 3.413 9.614 1.00 35.52 96 SER A C 1
ATOM 707 O O . SER A 1 101 ? 32.152 3.136 9.714 1.00 35.99 96 SER A O 1
ATOM 710 N N . GLY A 1 102 ? 30.084 3.265 10.623 1.00 33.66 97 GLY A N 1
ATOM 711 C CA . GLY A 1 102 ? 30.518 2.853 11.944 1.00 32.70 97 GLY A CA 1
ATOM 712 C C . GLY A 1 102 ? 31.139 3.976 12.760 1.00 32.58 97 GLY A C 1
ATOM 713 O O . GLY A 1 102 ? 31.716 3.720 13.816 1.00 32.57 97 GLY A O 1
ATOM 714 N N . ALA A 1 103 ? 31.011 5.219 12.291 1.00 32.16 98 ALA A N 1
ATOM 715 C CA . ALA A 1 103 ? 31.597 6.377 12.979 1.00 31.64 98 ALA A CA 1
ATOM 716 C C . ALA A 1 103 ? 30.811 6.715 14.240 1.00 30.47 98 ALA A C 1
ATOM 717 O O . ALA A 1 103 ? 29.618 6.424 14.321 1.00 28.74 98 ALA A O 1
ATOM 719 N N . ASP A 1 104 ? 31.467 7.341 15.213 1.00 29.51 99 ASP A N 1
ATOM 720 C CA . ASP A 1 104 ? 30.773 7.763 16.426 1.00 29.34 99 ASP A CA 1
ATOM 721 C C . ASP A 1 104 ? 29.545 8.608 16.118 1.00 29.48 99 ASP A C 1
ATOM 722 O O . ASP A 1 104 ? 28.505 8.408 16.731 1.00 29.17 99 ASP A O 1
ATOM 727 N N . ASP A 1 105 ? 29.672 9.560 15.189 1.00 29.97 100 ASP A N 1
ATOM 728 C CA A ASP A 1 105 ? 28.544 10.447 14.848 0.70 30.64 100 ASP A CA 1
ATOM 729 C CA B ASP A 1 105 ? 28.546 10.441 14.838 0.30 29.94 100 ASP A CA 1
ATOM 730 C C . ASP A 1 105 ? 27.355 9.668 14.277 1.00 29.25 100 ASP A C 1
ATOM 731 O O . ASP A 1 105 ? 26.208 10.044 14.486 1.00 27.74 100 ASP A O 1
ATOM 740 N N . GLU A 1 106 ? 27.636 8.581 13.570 1.00 28.64 101 GLU A N 1
ATOM 741 C CA . GLU A 1 106 ? 26.579 7.738 13.013 1.00 27.82 101 GLU A CA 1
ATOM 742 C C . GLU A 1 106 ? 25.838 6.985 14.106 1.00 26.30 101 GLU A C 1
ATOM 743 O O . GLU A 1 106 ? 24.606 6.894 14.077 1.00 24.15 101 GLU A O 1
ATOM 749 N N . PHE A 1 107 ? 26.558 6.432 15.079 1.00 25.87 102 PHE A N 1
ATOM 750 C CA . PHE A 1 107 ? 25.871 5.809 16.219 1.00 25.24 102 PHE A CA 1
ATOM 751 C C . PHE A 1 107 ? 25.040 6.832 17.008 1.00 25.71 102 PHE A C 1
ATOM 752 O O . PHE A 1 107 ? 23.894 6.551 17.397 1.00 24.68 102 PHE A O 1
ATOM 760 N N . GLU A 1 108 ? 25.567 8.043 17.199 1.00 26.32 103 GLU A N 1
ATOM 761 C CA . GLU A 1 108 ? 24.770 9.094 17.828 1.00 27.49 103 GLU A CA 1
ATOM 762 C C . GLU A 1 108 ? 23.494 9.409 17.017 1.00 25.94 103 GLU A C 1
ATOM 763 O O . GLU A 1 108 ? 22.407 9.532 17.592 1.00 25.53 103 GLU A O 1
ATOM 769 N N . ALA A 1 109 ? 23.611 9.494 15.690 1.00 26.48 104 ALA A N 1
ATOM 770 C CA . ALA A 1 109 ? 22.437 9.675 14.817 1.00 25.93 104 ALA A CA 1
ATOM 771 C C . ALA A 1 109 ? 21.428 8.534 14.936 1.00 24.87 104 ALA A C 1
ATOM 772 O O . ALA A 1 109 ? 20.220 8.767 14.910 1.00 25.03 104 ALA A O 1
ATOM 774 N N . ILE A 1 110 ? 21.921 7.306 15.008 1.00 24.37 105 ILE A N 1
ATOM 775 C CA . ILE A 1 110 ? 21.032 6.137 15.141 1.00 23.25 105 ILE A CA 1
ATOM 776 C C . ILE A 1 110 ? 20.274 6.208 16.457 1.00 22.75 105 ILE A C 1
ATOM 777 O O . ILE A 1 110 ? 19.021 6.026 16.485 1.00 21.93 105 ILE A O 1
ATOM 782 N N . ASN A 1 111 ? 20.999 6.528 17.527 1.00 23.08 106 ASN A N 1
ATOM 783 C CA . ASN A 1 111 ? 20.378 6.747 18.828 1.00 23.87 106 ASN A CA 1
ATOM 784 C C . ASN A 1 111 ? 19.298 7.830 18.783 1.00 23.36 106 ASN A C 1
ATOM 785 O O . ASN A 1 111 ? 18.224 7.665 19.383 1.00 22.26 106 ASN A O 1
ATOM 790 N N . GLN A 1 112 ? 19.568 8.922 18.074 1.00 23.60 107 GLN A N 1
ATOM 791 C CA A GLN A 1 112 ? 18.554 9.978 17.912 0.70 24.04 107 GLN A CA 1
ATOM 792 C CA B GLN A 1 112 ? 18.546 9.978 17.931 0.30 23.61 107 GLN A CA 1
ATOM 793 C C . GLN A 1 112 ? 17.285 9.475 17.215 1.00 23.11 107 GLN A C 1
ATOM 794 O O . GLN A 1 112 ? 16.174 9.846 17.601 1.00 22.87 107 GLN A O 1
ATOM 805 N N . ILE A 1 113 ? 17.451 8.643 16.195 1.00 22.50 108 ILE A N 1
ATOM 806 C CA . ILE A 1 113 ? 16.325 8.028 15.512 1.00 22.51 108 ILE A CA 1
ATOM 807 C C . ILE A 1 113 ? 15.498 7.179 16.494 1.00 21.53 108 ILE A C 1
ATOM 808 O O . ILE A 1 113 ? 14.260 7.273 16.508 1.00 20.71 108 ILE A O 1
ATOM 813 N N . PHE A 1 114 ? 16.165 6.408 17.355 1.00 19.71 109 PHE A N 1
ATOM 814 C CA . PHE A 1 114 ? 15.429 5.611 18.360 1.00 19.66 109 PHE A CA 1
ATOM 815 C C . PHE A 1 114 ? 14.632 6.507 19.304 1.00 20.06 109 PHE A C 1
ATOM 816 O O . PHE A 1 114 ? 13.456 6.245 19.591 1.00 18.75 109 PHE A O 1
ATOM 824 N N . GLU A 1 115 ? 15.280 7.582 19.759 1.00 20.88 110 GLU A N 1
ATOM 825 C CA . GLU A 1 115 ? 14.604 8.546 20.633 1.00 22.31 110 GLU A CA 1
ATOM 826 C C . GLU A 1 115 ? 13.391 9.199 19.944 1.00 22.07 110 GLU A C 1
ATOM 827 O O . GLU A 1 115 ? 12.352 9.394 20.575 1.00 21.61 110 GLU A O 1
ATOM 833 N N . THR A 1 116 ? 13.533 9.546 18.665 1.00 22.23 111 THR A N 1
ATOM 834 C CA . THR A 1 116 ? 12.474 10.210 17.912 1.00 22.76 111 THR A CA 1
ATOM 835 C C . THR A 1 116 ? 11.291 9.249 17.693 1.00 21.73 111 THR A C 1
ATOM 836 O O . THR A 1 116 ? 10.132 9.623 17.859 1.00 21.87 111 THR A O 1
ATOM 840 N N . VAL A 1 117 ? 11.605 8.006 17.340 1.00 20.40 112 VAL A N 1
ATOM 841 C CA . VAL A 1 117 ? 10.574 6.974 17.161 1.00 19.87 112 VAL A CA 1
ATOM 842 C C . VAL A 1 117 ? 9.785 6.774 18.462 1.00 19.09 112 VAL A C 1
ATOM 843 O O . VAL A 1 117 ? 8.551 6.668 18.453 1.00 19.96 112 VAL A O 1
ATOM 847 N N . ARG A 1 118 ? 10.476 6.737 19.584 1.00 18.82 113 ARG A N 1
ATOM 848 C CA . ARG A 1 118 ? 9.816 6.556 20.874 1.00 19.53 113 ARG A CA 1
ATOM 849 C C . ARG A 1 118 ? 8.890 7.729 21.214 1.00 19.10 113 ARG A C 1
ATOM 850 O O . ARG A 1 118 ? 7.735 7.528 21.609 1.00 20.08 113 ARG A O 1
ATOM 858 N N . LYS A 1 119 ? 9.377 8.946 20.981 1.00 19.29 114 LYS A N 1
ATOM 859 C CA . LYS A 1 119 ? 8.574 10.150 21.246 1.00 20.67 114 LYS A CA 1
ATOM 860 C C . LYS A 1 119 ? 7.328 10.176 20.387 1.00 19.46 114 LYS A C 1
ATOM 861 O O . LYS A 1 119 ? 6.241 10.543 20.866 1.00 19.78 114 LYS A O 1
ATOM 867 N N . ILE A 1 120 ? 7.498 9.842 19.110 1.00 19.40 115 ILE A N 1
ATOM 868 C CA . ILE A 1 120 ? 6.389 9.797 18.176 1.00 20.78 115 ILE A CA 1
ATOM 869 C C . ILE A 1 120 ? 5.366 8.791 18.685 1.00 19.05 115 ILE A C 1
ATOM 870 O O . ILE A 1 120 ? 4.178 9.097 18.763 1.00 18.82 115 ILE A O 1
ATOM 875 N N . TYR A 1 121 ? 5.824 7.604 19.089 1.00 17.91 116 TYR A N 1
ATOM 876 C CA . TYR A 1 121 ? 4.924 6.585 19.622 1.00 17.99 116 TYR A CA 1
ATOM 877 C C . TYR A 1 121 ? 4.134 7.074 20.847 1.00 18.48 116 TYR A C 1
ATOM 878 O O . TYR A 1 121 ? 2.919 6.911 20.894 1.00 18.01 116 TYR A O 1
ATOM 887 N N . ILE A 1 122 ? 4.802 7.718 21.788 1.00 17.29 117 ILE A N 1
ATOM 888 C CA . ILE A 1 122 ? 4.161 8.201 23.004 1.00 17.72 117 ILE A CA 1
ATOM 889 C C . ILE A 1 122 ? 3.113 9.266 22.636 1.00 18.88 117 ILE A C 1
ATOM 890 O O . ILE A 1 122 ? 1.993 9.218 23.144 1.00 18.93 117 ILE A O 1
ATOM 895 N N . ARG A 1 123 ? 3.467 10.132 21.683 1.00 19.16 118 ARG A N 1
ATOM 896 C CA . ARG A 1 123 ? 2.577 11.205 21.239 1.00 20.24 118 ARG A CA 1
ATOM 897 C C . ARG A 1 123 ? 1.347 10.674 20.500 1.00 20.90 118 ARG A C 1
ATOM 898 O O . ARG A 1 123 ? 0.293 11.302 20.597 1.00 22.05 118 ARG A O 1
ATOM 906 N N . VAL A 1 124 ? 1.483 9.547 19.785 1.00 19.66 119 VAL A N 1
ATOM 907 C CA . VAL A 1 124 ? 0.357 8.934 19.072 1.00 20.61 119 VAL A CA 1
ATOM 908 C C . VAL A 1 124 ? -0.566 8.201 20.038 1.00 20.44 119 VAL A C 1
ATOM 909 O O . VAL A 1 124 ? -1.789 8.422 20.024 1.00 20.64 119 VAL A O 1
ATOM 913 N N . LYS A 1 125 ? -0.003 7.344 20.886 1.00 20.48 120 LYS A N 1
ATOM 914 C CA . LYS A 1 125 ? -0.838 6.509 21.779 1.00 20.36 120 LYS A CA 1
ATOM 915 C C . LYS A 1 125 ? -1.541 7.388 22.838 1.00 19.98 120 LYS A C 1
ATOM 916 O O . LYS A 1 125 ? -2.642 7.058 23.253 1.00 19.73 120 LYS A O 1
ATOM 922 N N . CYS A 1 126 ? -0.943 8.533 23.191 1.00 18.93 121 CYS A N 1
ATOM 923 C CA . CYS A 1 126 ? -1.551 9.496 24.107 1.00 19.23 121 CYS A CA 1
ATOM 924 C C . CYS A 1 126 ? -2.084 10.746 23.411 1.00 19.71 121 CYS A C 1
ATOM 925 O O . CYS A 1 126 ? -2.242 11.797 24.046 1.00 21.17 121 CYS A O 1
ATOM 928 N N . ASN A 1 127 ? -2.359 10.651 22.112 1.00 19.68 122 ASN A N 1
ATOM 929 C CA . ASN A 1 127 ? -2.969 11.740 21.370 1.00 20.01 122 ASN A CA 1
ATOM 930 C C . ASN A 1 127 ? -4.368 12.000 21.966 1.00 20.22 122 ASN A C 1
ATOM 931 O O . ASN A 1 127 ? -5.058 11.043 22.307 1.00 19.44 122 ASN A O 1
ATOM 936 N N . PRO A 1 128 ? -4.757 13.293 22.125 1.00 20.68 123 PRO A N 1
ATOM 937 C CA . PRO A 1 128 ? -6.012 13.616 22.814 1.00 20.92 123 PRO A CA 1
ATOM 938 C C . PRO A 1 128 ? -7.245 12.929 22.218 1.00 20.97 123 PRO A C 1
ATOM 939 O O . PRO A 1 128 ? -8.203 12.668 22.961 1.00 20.27 123 PRO A O 1
ATOM 943 N N . LEU A 1 129 ? -7.240 12.654 20.905 1.00 20.46 124 LEU A N 1
ATOM 944 C CA . LEU A 1 129 ? -8.325 11.864 20.254 1.00 21.48 124 LEU A CA 1
ATOM 945 C C . LEU A 1 129 ? -8.044 10.356 20.214 1.00 21.29 124 LEU A C 1
ATOM 946 O O . LEU A 1 129 ? -8.892 9.538 20.590 1.00 22.02 124 LEU A O 1
ATOM 951 N N . LEU A 1 130 ? -6.868 9.971 19.747 1.00 21.39 125 LEU A N 1
ATOM 952 C CA . LEU A 1 130 ? -6.593 8.540 19.515 1.00 21.36 125 LEU A CA 1
ATOM 953 C C . LEU A 1 130 ? -6.539 7.726 20.784 1.00 20.83 125 LEU A C 1
ATOM 954 O O . LEU A 1 130 ? -6.728 6.506 20.754 1.00 22.78 125 LEU A O 1
ATOM 959 N N . VAL A 1 131 ? -6.289 8.375 21.909 1.00 20.66 126 VAL A N 1
ATOM 960 C CA . VAL A 1 131 ? -6.208 7.663 23.181 1.00 20.88 126 VAL A CA 1
ATOM 961 C C . VAL A 1 131 ? -7.497 6.902 23.494 1.00 20.84 126 VAL A C 1
ATOM 962 O O . VAL A 1 131 ? -7.441 5.866 24.163 1.00 21.86 126 VAL A O 1
ATOM 966 N N . SER A 1 132 ? -8.636 7.419 23.033 1.00 20.79 127 SER A N 1
ATOM 967 C CA . SER A 1 132 ? -9.947 6.828 23.288 1.00 21.86 127 SER A CA 1
ATOM 968 C C . SER A 1 132 ? -10.484 6.024 22.088 1.00 22.83 127 SER A C 1
ATOM 969 O O . SER A 1 132 ? -11.627 5.567 22.095 1.00 23.61 127 SER A O 1
ATOM 972 N N . GLY A 1 133 ? -9.637 5.821 21.092 1.00 23.72 128 GLY A N 1
ATOM 973 C CA . GLY A 1 13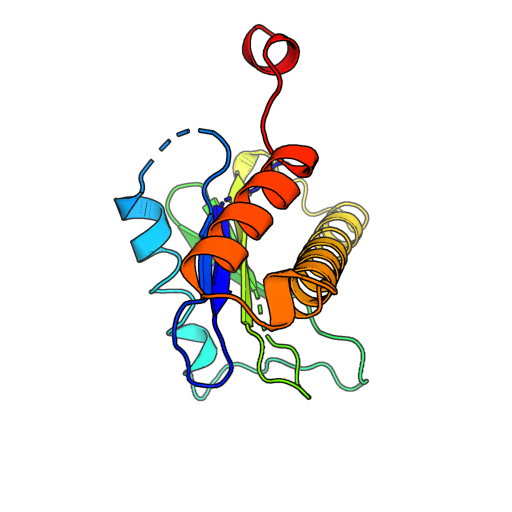3 ? -10.019 5.142 19.864 1.00 25.20 128 GLY A CA 1
ATOM 974 C C . GLY A 1 133 ? -9.409 3.763 19.754 1.00 25.82 128 GLY A C 1
ATOM 975 O O . GLY A 1 133 ? -8.699 3.297 20.656 1.00 24.71 128 GLY A O 1
ATOM 976 N N . ASP A 1 134 ? -9.648 3.110 18.627 1.00 27.20 129 ASP A N 1
ATOM 977 C CA . ASP A 1 134 ? -9.180 1.737 18.451 1.00 29.17 129 ASP A CA 1
ATOM 978 C C . ASP A 1 134 ? -7.717 1.626 18.050 1.00 28.79 129 ASP A C 1
ATOM 979 O O . ASP A 1 134 ? -7.065 2.595 17.665 1.00 28.11 129 ASP A O 1
ATOM 984 N N . GLU A 1 135 ? -7.203 0.419 18.166 1.00 30.50 130 GLU A N 1
ATOM 985 C CA . GLU A 1 135 ? -5.824 0.134 17.820 1.00 31.04 130 GLU A CA 1
ATOM 986 C C . GLU A 1 135 ? -5.486 0.447 16.354 1.00 30.37 130 GLU A C 1
ATOM 987 O O . GLU A 1 135 ? -4.382 0.918 16.039 1.00 29.66 130 GLU A O 1
ATOM 993 N N . LYS A 1 136 ? -6.419 0.124 15.466 1.00 31.16 131 LYS A N 1
ATOM 994 C CA . LYS A 1 136 ? -6.254 0.355 14.019 1.00 31.80 131 LYS A CA 1
ATOM 995 C C . LYS A 1 136 ? -5.963 1.827 13.705 1.00 30.30 131 LYS A C 1
ATOM 996 O O . LYS A 1 136 ? -5.112 2.129 12.860 1.00 29.34 131 LYS A O 1
ATOM 1002 N N . SER A 1 137 ? -6.651 2.731 14.399 1.00 28.70 132 SER A N 1
ATOM 1003 C CA . SER A 1 137 ? -6.449 4.165 14.210 1.00 28.44 132 SER A CA 1
ATOM 1004 C C . SER A 1 137 ? -5.079 4.627 14.720 1.00 26.79 132 SER A C 1
ATOM 1005 O O . SER A 1 137 ? -4.454 5.472 14.110 1.00 26.71 132 SER A O 1
ATOM 1008 N N . ILE A 1 138 ? -4.633 4.090 15.843 1.00 26.10 133 ILE A N 1
ATOM 1009 C CA . ILE A 1 138 ? -3.287 4.365 16.338 1.00 25.48 133 ILE A CA 1
ATOM 1010 C C . ILE A 1 138 ? -2.224 3.874 15.338 1.00 25.92 133 ILE A C 1
ATOM 1011 O O . ILE A 1 138 ? -1.262 4.585 15.052 1.00 25.74 133 ILE A O 1
ATOM 1016 N N . ILE A 1 139 ? -2.411 2.673 14.799 1.00 26.21 134 ILE A N 1
ATOM 1017 C CA . ILE A 1 139 ? -1.446 2.117 13.841 1.00 26.49 134 ILE A CA 1
ATOM 1018 C C . ILE A 1 139 ? -1.396 3.015 12.610 1.00 27.25 134 ILE A C 1
ATOM 1019 O O . ILE A 1 139 ? -0.325 3.363 12.134 1.00 27.10 134 ILE A O 1
ATOM 1024 N N . LYS A 1 140 ? -2.562 3.421 12.123 1.00 27.93 135 LYS A N 1
ATOM 1025 C CA . LYS A 1 140 ? -2.623 4.283 10.936 1.00 29.83 135 LYS A CA 1
ATOM 1026 C C . LYS A 1 140 ? -1.913 5.604 11.159 1.00 28.83 135 LYS A C 1
ATOM 1027 O O . LYS A 1 140 ? -1.210 6.086 10.276 1.00 29.35 135 LYS A O 1
ATOM 1033 N N . SER A 1 141 ? -2.068 6.171 12.354 1.00 27.95 136 SER A N 1
ATOM 1034 C CA . SER A 1 141 ? -1.411 7.421 12.693 1.00 28.07 136 SER A CA 1
ATOM 1035 C C . SER A 1 141 ? 0.105 7.248 12.811 1.00 28.27 136 SER A C 1
ATOM 1036 O O . SER A 1 141 ? 0.878 8.082 12.334 1.00 26.53 136 SER A O 1
ATOM 1039 N N . LEU A 1 142 ? 0.530 6.163 13.445 1.00 27.15 137 LEU A N 1
ATOM 1040 C CA . LEU A 1 142 ? 1.952 5.884 13.571 1.00 27.14 137 LEU A CA 1
ATOM 1041 C C . LEU A 1 142 ? 2.625 5.806 12.192 1.00 27.97 137 LEU A C 1
ATOM 1042 O O . LEU A 1 142 ? 3.685 6.386 11.966 1.00 28.74 137 LEU A O 1
ATOM 1047 N N . GLU A 1 143 ? 1.980 5.095 11.269 1.00 30.18 138 GLU A N 1
ATOM 1048 C CA . GLU A 1 143 ? 2.488 4.949 9.902 1.00 32.21 138 GLU A CA 1
ATOM 1049 C C . GLU A 1 143 ? 2.658 6.269 9.186 1.00 33.57 138 GLU A C 1
ATOM 1050 O O . GLU A 1 143 ? 3.640 6.468 8.470 1.00 33.49 138 GLU A O 1
ATOM 1056 N N . ARG A 1 144 ? 1.685 7.161 9.326 1.00 35.75 139 ARG A N 1
ATOM 1057 C CA . ARG A 1 144 ? 1.803 8.474 8.688 1.00 37.97 139 ARG A CA 1
ATOM 1058 C C . ARG A 1 144 ? 2.877 9.349 9.351 1.00 36.21 139 ARG A C 1
ATOM 1059 O O . ARG A 1 144 ? 3.566 10.097 8.658 1.00 35.28 139 ARG A O 1
ATOM 1067 N N . LYS A 1 145 ? 3.030 9.248 10.674 1.00 34.22 140 LYS A N 1
ATOM 1068 C CA . LYS A 1 145 ? 4.080 9.999 11.373 1.00 34.60 140 LYS A CA 1
ATOM 1069 C C . LYS A 1 145 ? 5.456 9.485 10.971 1.00 33.16 140 LYS A C 1
ATOM 1070 O O . LYS A 1 145 ? 6.407 10.263 10.808 1.00 34.47 140 LYS A O 1
ATOM 1076 N N . PHE A 1 146 ? 5.568 8.175 10.811 1.00 31.94 141 PHE A N 1
ATOM 1077 C CA . PHE A 1 146 ? 6.830 7.587 10.392 1.00 32.08 141 PHE A CA 1
ATOM 1078 C C . PHE A 1 146 ? 7.107 7.928 8.913 1.00 33.86 141 PHE A C 1
ATOM 1079 O O . PHE A 1 146 ? 8.251 8.206 8.535 1.00 34.84 141 PHE A O 1
ATOM 1087 N N . ASP A 1 147 ? 6.069 7.920 8.082 1.00 35.88 142 ASP A N 1
ATOM 1088 C CA . ASP A 1 147 ? 6.226 8.379 6.682 1.00 38.42 142 ASP A CA 1
ATOM 1089 C C . ASP A 1 147 ? 6.807 9.782 6.612 1.00 40.09 142 ASP A C 1
ATOM 1090 O O . ASP A 1 147 ? 7.756 10.022 5.853 1.00 41.60 142 ASP A O 1
ATOM 1095 N N . GLU A 1 148 ? 6.289 10.702 7.420 1.00 41.91 143 GLU A N 1
ATOM 1096 C CA . GLU A 1 148 ? 6.801 12.087 7.422 1.00 45.10 143 GLU A CA 1
ATOM 1097 C C . GLU A 1 148 ? 8.306 12.158 7.711 1.00 45.03 143 GLU A C 1
ATOM 1098 O O . GLU A 1 148 ? 8.996 13.064 7.233 1.00 46.82 143 GLU A O 1
ATOM 1104 N N . LEU A 1 149 ? 8.802 11.199 8.487 1.00 43.67 144 LEU A N 1
ATOM 1105 C CA . LEU A 1 149 ? 10.216 11.115 8.847 1.00 44.69 144 LEU A CA 1
ATOM 1106 C C . LEU A 1 149 ? 11.044 10.338 7.843 1.00 43.89 144 LEU A C 1
ATOM 1107 O O . LEU A 1 149 ? 12.167 10.733 7.521 1.00 45.55 144 LEU A O 1
ATOM 1112 N N . PHE A 1 150 ? 10.498 9.221 7.363 1.00 41.83 145 PHE A N 1
ATOM 1113 C CA . PHE A 1 150 ? 11.313 8.175 6.754 1.00 42.39 145 PHE A CA 1
ATOM 1114 C C . PHE A 1 150 ? 11.088 7.920 5.266 1.00 42.88 145 PHE A C 1
ATOM 1115 O O . PHE A 1 150 ? 11.966 7.379 4.601 1.00 44.26 145 PHE A O 1
ATOM 1123 N N . ILE A 1 151 ? 9.913 8.258 4.746 1.00 42.80 146 ILE A N 1
ATOM 1124 C CA . ILE A 1 151 ? 9.583 7.907 3.372 1.00 44.05 146 ILE A CA 1
ATOM 1125 C C . ILE A 1 151 ? 10.451 8.722 2.430 1.00 45.25 146 ILE A C 1
ATOM 1126 O O . ILE A 1 151 ? 10.718 9.893 2.693 1.00 45.68 146 ILE A O 1
ATOM 1131 N N . SER A 1 152 ? 10.917 8.092 1.358 1.00 46.17 147 SER A N 1
ATOM 1132 C CA . SER A 1 152 ? 11.732 8.798 0.384 1.00 47.72 147 SER A CA 1
ATOM 1133 C C . SER A 1 152 ? 10.806 9.590 -0.530 1.00 47.80 147 SER A C 1
ATOM 1134 O O . SER A 1 152 ? 9.747 9.104 -0.938 1.00 48.13 147 SER A O 1
ATOM 1137 N N . THR A 1 153 ? 11.198 10.821 -0.825 1.00 48.01 148 THR A N 1
ATOM 1138 C CA . THR A 1 153 ? 10.356 11.707 -1.606 1.00 48.97 148 THR A CA 1
ATOM 1139 C C . THR A 1 153 ? 10.454 11.310 -3.070 1.00 50.58 148 THR A C 1
ATOM 1140 O O . THR A 1 153 ? 11.313 10.507 -3.449 1.00 49.59 148 THR A O 1
ATOM 1144 N N . GLU A 1 154 ? 9.564 11.855 -3.891 1.00 52.91 149 GLU A N 1
ATOM 1145 C CA . GLU A 1 154 ? 9.617 11.611 -5.324 0.50 55.47 149 GLU A CA 1
ATOM 1146 C C . GLU A 1 154 ? 10.996 12.026 -5.830 1.00 55.84 149 GLU A C 1
ATOM 1147 O O . GLU A 1 154 ? 11.638 11.296 -6.591 1.00 56.51 149 GLU A O 1
ATOM 1153 N N . VAL A 1 155 ? 11.451 13.191 -5.374 1.00 56.40 150 VAL A N 1
ATOM 1154 C CA . VAL A 1 155 ? 12.738 13.760 -5.791 1.00 57.82 150 VAL A CA 1
ATOM 1155 C C . VAL A 1 155 ? 13.909 12.864 -5.386 1.00 57.05 150 VAL A C 1
ATOM 1156 O O . VAL A 1 155 ? 14.833 12.653 -6.165 1.00 58.37 150 VAL A O 1
ATOM 1160 N N . GLU A 1 156 ? 13.863 12.331 -4.172 1.00 55.80 151 GLU A N 1
ATOM 1161 C CA . GLU A 1 156 ? 14.920 11.438 -3.705 1.00 56.54 151 GLU A CA 1
ATOM 1162 C C . GLU A 1 156 ? 14.975 10.145 -4.525 1.00 57.89 151 GLU A C 1
ATOM 1163 O O . GLU A 1 156 ? 16.063 9.664 -4.845 1.00 59.99 151 GLU A O 1
ATOM 1169 N N . LEU A 1 157 ? 13.807 9.610 -4.887 1.00 58.04 152 LEU A N 1
ATOM 1170 C CA . LEU A 1 157 ? 13.720 8.365 -5.661 1.00 60.35 152 LEU A CA 1
ATOM 1171 C C . LEU A 1 157 ? 14.268 8.490 -7.079 1.00 63.53 152 LEU A C 1
ATOM 1172 O O . LEU A 1 157 ? 14.856 7.542 -7.599 1.00 65.95 152 LEU A O 1
ATOM 1177 N N . LEU A 1 158 ? 14.056 9.652 -7.694 1.00 63.97 153 LEU A N 1
ATOM 1178 C CA . LEU A 1 158 ? 14.510 9.915 -9.061 1.00 66.97 153 LEU A CA 1
ATOM 1179 C C . LEU A 1 158 ? 16.024 10.145 -9.149 1.00 67.95 153 LEU A C 1
ATOM 1180 O O . LEU A 1 158 ? 16.623 9.954 -10.213 1.00 70.56 153 LEU A O 1
ATOM 1185 N N . ALA A 1 159 ? 16.635 10.556 -8.038 1.00 66.45 154 ALA A N 1
ATOM 1186 C CA . ALA A 1 159 ? 18.077 10.803 -7.987 1.00 68.36 154 ALA A CA 1
ATOM 1187 C C . ALA A 1 159 ? 18.865 9.494 -7.923 1.00 70.63 154 ALA A C 1
ATOM 1188 O O . ALA A 1 159 ? 18.540 8.597 -7.142 1.00 70.04 154 ALA A O 1
#

Nearest PDB structures (foldseek):
  3pr6-assembly1_A  TM=1.005E+00  e=1.357E-26  Saccharomyces cerevisiae
  7u05-assembly1_D  TM=9.457E-01  e=6.026E-21  Saccharomyces cerevisiae
  2zl1-assembly1_B  TM=4.677E-01  e=1.626E-01  unclassified
  3kye-assembly2_C  TM=5.715E-01  e=6.284E-01  Streptomyces avermitilis MA-4680 = NBRC 14893
  3cpt-assembly1_B  TM=4.029E-01  e=1.105E-01  unclassified

Foldseek 3Di:
DFKQKWKAFQVRHTLDGADAAPPVVSVVVVVVVSVQVVDPPDDQCDPDQDGDKDQDDDDDQWGKIWANVPGGMIMIMIDRNVPDPPDPVVVVVVVVVVVVLVVQLVCLCVPVPCVPPDSVSSVVSSRVVVNVVRHQDPVRVVD